Protein AF-W0FP09-F1 (afdb_monomer_lite)

Radius of gyration: 20.04 Å; chains: 1; bounding box: 51×26×44 Å

InterPro domains:
  IPR036291 NAD(P)-binding domain superfamily [SSF51735] (7-73)

Sequence (136 aa):
MLTNLKLEGSSGKALRQCIAAVRRGGIVSVPGVYAGFIHGFLFGDAFDKGLSFKMGQTHVHAWLGELLPLIEKGLLKPEEIVTHYMPFEEAARGYEIFEKREEECRKVILVPGAQSAEAAQKAVSGLVNAMPGGTI

Structure (mmCIF, N/CA/C/O backbone):
data_AF-W0FP09-F1
#
_entry.id   AF-W0FP09-F1
#
loop_
_atom_site.group_PDB
_atom_site.id
_atom_site.type_symbol
_atom_site.label_atom_id
_atom_site.label_alt_id
_atom_site.label_comp_id
_atom_site.label_asym_id
_atom_site.label_entity_id
_atom_site.label_seq_id
_atom_site.pdbx_PDB_ins_code
_atom_site.Cartn_x
_atom_site.Cartn_y
_atom_site.Cartn_z
_atom_site.occupancy
_atom_site.B_iso_or_equiv
_atom_site.auth_seq_id
_atom_site.auth_comp_id
_atom_site.auth_asym_id
_atom_site.auth_atom_id
_atom_site.pdbx_PDB_model_num
ATOM 1 N N . MET A 1 1 ? 25.549 -2.146 5.460 1.00 46.12 1 MET A N 1
ATOM 2 C CA . MET A 1 1 ? 26.064 -1.361 6.604 1.00 46.12 1 MET A CA 1
ATOM 3 C C . MET A 1 1 ? 25.215 -0.108 6.840 1.00 46.12 1 MET A C 1
ATOM 5 O O . MET A 1 1 ? 24.743 0.053 7.952 1.00 46.12 1 MET A O 1
ATOM 9 N N . LEU A 1 2 ? 24.922 0.704 5.812 1.00 47.19 2 LEU A N 1
ATOM 10 C CA . LEU A 1 2 ? 24.150 1.961 5.923 1.00 47.19 2 LEU A CA 1
ATOM 11 C C . LEU A 1 2 ? 22.660 1.798 6.305 1.00 47.19 2 LEU A C 1
ATOM 13 O O . LEU A 1 2 ? 22.187 2.519 7.179 1.00 47.19 2 LEU A O 1
ATOM 17 N N . THR A 1 3 ? 21.940 0.807 5.759 1.00 49.66 3 THR A N 1
ATOM 18 C CA . THR A 1 3 ? 20.549 0.501 6.169 1.00 49.66 3 THR A CA 1
ATOM 19 C C . THR A 1 3 ? 20.446 0.095 7.650 1.00 49.66 3 THR A C 1
ATOM 21 O O . THR A 1 3 ? 19.505 0.481 8.336 1.00 49.66 3 THR A O 1
ATOM 24 N N . ASN A 1 4 ? 21.445 -0.630 8.177 1.00 50.16 4 ASN A N 1
ATOM 25 C CA . ASN A 1 4 ? 21.500 -1.030 9.594 1.00 50.16 4 ASN A CA 1
ATOM 26 C C . ASN A 1 4 ? 21.791 0.155 10.526 1.00 50.16 4 ASN A C 1
ATOM 28 O O . ASN A 1 4 ? 21.456 0.100 11.704 1.00 50.16 4 ASN A O 1
ATOM 32 N N . LEU A 1 5 ? 22.388 1.226 9.996 1.00 53.41 5 LEU A N 1
ATOM 33 C CA . LEU A 1 5 ? 22.643 2.477 10.709 1.00 53.41 5 LEU A CA 1
ATOM 34 C C . LEU A 1 5 ? 21.455 3.458 10.613 1.00 53.41 5 LEU A C 1
ATOM 36 O O . LEU A 1 5 ? 21.581 4.591 11.061 1.00 53.41 5 LEU A O 1
ATOM 40 N N . LYS A 1 6 ? 20.313 3.045 10.026 1.00 53.56 6 LYS A N 1
ATOM 41 C CA . LYS A 1 6 ? 19.111 3.875 9.781 1.00 53.56 6 LYS A CA 1
ATOM 42 C C . LYS A 1 6 ? 19.376 5.179 9.002 1.00 53.56 6 LYS A C 1
ATOM 44 O O . LYS A 1 6 ? 18.586 6.112 9.075 1.00 53.56 6 LYS A O 1
ATOM 49 N N . LEU A 1 7 ? 20.468 5.243 8.238 1.00 53.09 7 LEU A N 1
ATOM 50 C CA . LEU A 1 7 ? 20.814 6.406 7.406 1.00 53.09 7 LEU A CA 1
ATOM 51 C C . LEU A 1 7 ? 20.064 6.415 6.063 1.00 53.09 7 LEU A C 1
ATOM 53 O O . LEU A 1 7 ? 20.017 7.434 5.380 1.00 53.09 7 LEU A O 1
ATOM 57 N N . GLU A 1 8 ? 19.470 5.284 5.684 1.00 55.75 8 GLU A N 1
ATOM 58 C CA . GLU A 1 8 ? 18.611 5.159 4.508 1.00 55.75 8 GLU A CA 1
ATOM 59 C C . GLU A 1 8 ? 17.147 5.292 4.928 1.00 55.75 8 GLU A C 1
ATOM 61 O O . GLU A 1 8 ? 16.651 4.491 5.722 1.00 55.75 8 GLU A O 1
ATOM 66 N N . GLY A 1 9 ? 16.439 6.266 4.350 1.00 59.00 9 GLY A N 1
ATOM 67 C CA . GLY A 1 9 ? 15.003 6.448 4.575 1.00 59.00 9 GLY A CA 1
ATOM 68 C C . GLY A 1 9 ? 14.148 5.306 4.017 1.00 59.00 9 GLY A C 1
ATOM 69 O O . GLY A 1 9 ? 12.955 5.232 4.302 1.00 59.00 9 GLY A O 1
ATOM 70 N N . SER A 1 10 ? 14.719 4.405 3.206 1.00 69.31 10 SER A N 1
ATOM 71 C CA . SER A 1 10 ? 14.002 3.279 2.598 1.00 69.31 10 SER A CA 1
ATOM 72 C C . SER A 1 10 ? 14.920 2.119 2.205 1.00 69.31 10 SER A C 1
ATOM 74 O O . SER A 1 10 ? 16.044 2.315 1.750 1.00 69.31 10 SER A O 1
ATOM 76 N N . SER A 1 11 ? 14.419 0.884 2.325 1.00 77.56 11 SER A N 1
ATOM 77 C CA . SER A 1 11 ? 15.176 -0.332 1.994 1.00 77.56 11 SER A CA 1
ATOM 78 C C . SER A 1 11 ? 15.130 -0.666 0.500 1.00 77.56 11 SER A C 1
ATOM 80 O O . SER A 1 11 ? 14.075 -0.962 -0.062 1.00 77.56 11 SER A O 1
ATOM 82 N N . GLY A 1 12 ? 16.298 -0.733 -0.143 1.00 83.75 12 GLY A N 1
ATOM 83 C CA . GLY A 1 12 ? 16.423 -1.138 -1.550 1.00 83.75 12 GLY A CA 1
ATOM 84 C C . GLY A 1 12 ? 16.312 -2.649 -1.817 1.00 83.75 12 GLY A C 1
ATOM 85 O O . GLY A 1 12 ? 16.446 -3.061 -2.967 1.00 83.75 12 GLY A O 1
ATOM 86 N N . LYS A 1 13 ? 16.120 -3.501 -0.794 1.00 87.19 13 LYS A N 1
ATOM 87 C CA . LYS A 1 13 ? 16.182 -4.973 -0.940 1.00 87.19 13 LYS A CA 1
ATOM 88 C C . LYS A 1 13 ? 15.153 -5.510 -1.942 1.00 87.19 13 LYS A C 1
ATOM 90 O O . LYS A 1 13 ? 15.539 -6.179 -2.897 1.00 87.19 13 LYS A O 1
ATOM 95 N N . ALA A 1 14 ? 13.874 -5.195 -1.736 1.00 90.00 14 ALA A N 1
ATOM 96 C CA . ALA A 1 14 ? 12.790 -5.686 -2.589 1.00 90.00 14 ALA A CA 1
ATOM 97 C C . ALA A 1 14 ? 12.906 -5.146 -4.023 1.00 90.00 14 ALA A C 1
ATOM 99 O O . ALA A 1 14 ? 12.759 -5.896 -4.985 1.00 90.00 14 ALA A O 1
ATOM 100 N N . LEU A 1 15 ? 13.262 -3.865 -4.169 1.00 90.50 15 LEU A N 1
ATOM 101 C CA . LEU A 1 15 ? 13.450 -3.224 -5.470 1.00 90.50 15 LEU A CA 1
ATOM 102 C C . LEU A 1 15 ? 14.555 -3.903 -6.290 1.00 90.50 15 LEU A C 1
ATOM 104 O O . LEU A 1 15 ? 14.350 -4.211 -7.461 1.00 90.50 15 LEU A O 1
ATOM 108 N N . ARG A 1 16 ? 15.698 -4.215 -5.664 1.00 91.00 16 ARG A N 1
ATOM 109 C CA . ARG A 1 16 ? 16.792 -4.958 -6.312 1.00 91.00 16 ARG A CA 1
ATOM 110 C C . ARG A 1 16 ? 16.356 -6.352 -6.760 1.00 91.00 16 ARG A C 1
ATOM 112 O O . ARG A 1 16 ? 16.682 -6.761 -7.870 1.00 91.00 16 ARG A O 1
ATOM 119 N N . GLN A 1 17 ? 15.578 -7.059 -5.940 1.00 92.88 17 GLN A N 1
ATOM 120 C CA . GLN A 1 17 ? 15.027 -8.365 -6.318 1.00 92.88 17 GLN A CA 1
ATOM 121 C C . GLN A 1 17 ? 14.061 -8.257 -7.506 1.00 92.88 17 GLN A C 1
ATOM 123 O O . GLN A 1 17 ? 14.137 -9.073 -8.421 1.00 92.88 17 GLN A O 1
ATOM 128 N N . CYS A 1 18 ? 13.212 -7.227 -7.543 1.00 94.44 18 CYS A N 1
ATOM 129 C CA . CYS A 1 18 ? 12.306 -6.987 -8.670 1.00 94.44 18 CYS A CA 1
ATOM 130 C C . CYS A 1 18 ? 13.073 -6.703 -9.970 1.00 94.44 18 CYS A C 1
ATOM 132 O O . CYS A 1 18 ? 12.755 -7.289 -11.004 1.00 94.44 18 CYS A O 1
ATOM 134 N N . ILE A 1 19 ? 14.113 -5.859 -9.912 1.00 94.94 19 ILE A N 1
ATOM 135 C CA . ILE A 1 19 ? 14.986 -5.561 -11.061 1.00 94.94 19 ILE A CA 1
ATOM 136 C C . ILE A 1 19 ? 15.650 -6.837 -11.578 1.00 94.94 19 ILE A C 1
ATOM 138 O O . ILE A 1 19 ? 15.686 -7.050 -12.787 1.00 94.94 19 ILE A O 1
ATOM 142 N N . ALA A 1 20 ? 16.124 -7.717 -10.693 1.00 94.50 20 ALA A N 1
ATOM 143 C CA . ALA A 1 20 ? 16.737 -8.983 -11.088 1.00 94.50 20 ALA A CA 1
ATOM 144 C C . ALA A 1 20 ? 15.725 -9.963 -11.715 1.00 94.50 20 ALA A C 1
ATOM 146 O O . ALA A 1 20 ? 16.025 -10.571 -12.742 1.00 94.50 20 ALA A O 1
ATOM 147 N N . ALA A 1 21 ? 14.519 -10.078 -11.151 1.00 96.25 21 ALA A N 1
ATOM 148 C CA . ALA A 1 21 ? 13.533 -11.094 -11.529 1.00 96.25 21 ALA A CA 1
ATOM 149 C C . ALA A 1 21 ? 12.727 -10.772 -12.800 1.00 96.25 21 ALA A C 1
ATOM 151 O O . ALA A 1 21 ? 12.333 -11.681 -13.527 1.00 96.25 21 ALA A O 1
ATOM 152 N N . VAL A 1 22 ? 12.458 -9.495 -13.083 1.00 97.31 22 VAL A N 1
ATOM 153 C CA . VAL A 1 22 ? 11.602 -9.102 -14.216 1.00 97.31 22 VAL A CA 1
ATOM 154 C C . VAL A 1 22 ? 12.236 -9.472 -15.568 1.00 97.31 22 VAL A C 1
ATOM 156 O O . VAL A 1 22 ? 13.452 -9.452 -15.714 1.00 97.31 22 VAL A O 1
ATOM 159 N N . ARG A 1 23 ? 11.460 -9.803 -16.603 1.00 97.75 23 ARG A N 1
ATOM 160 C CA . ARG A 1 23 ? 12.021 -10.045 -17.951 1.00 97.75 23 ARG A CA 1
ATOM 161 C C . ARG A 1 23 ? 12.608 -8.768 -18.579 1.00 97.75 23 ARG A C 1
ATOM 163 O O . ARG A 1 23 ? 12.232 -7.661 -18.194 1.00 97.75 23 ARG A O 1
ATOM 170 N N . ARG A 1 24 ? 13.474 -8.910 -19.594 1.00 98.12 24 ARG A N 1
ATOM 171 C CA . ARG A 1 24 ? 13.907 -7.775 -20.437 1.00 98.12 24 ARG A CA 1
ATOM 172 C C . ARG A 1 24 ? 12.689 -7.102 -21.099 1.00 98.12 24 ARG A C 1
ATOM 174 O O . ARG A 1 24 ? 11.743 -7.789 -21.495 1.00 98.12 24 ARG A O 1
ATOM 181 N N . GLY A 1 25 ? 12.695 -5.773 -21.172 1.00 98.12 25 GLY A N 1
ATOM 182 C CA . GLY A 1 25 ? 11.578 -4.937 -21.622 1.00 98.12 25 GLY A CA 1
ATOM 183 C C . GLY A 1 25 ? 10.375 -4.921 -20.670 1.00 98.12 25 GLY A C 1
ATOM 184 O O . GLY A 1 25 ? 9.275 -4.571 -21.088 1.00 98.12 25 GLY A O 1
ATOM 185 N N . GLY A 1 26 ? 10.530 -5.394 -19.428 1.00 98.19 26 GLY A N 1
ATOM 186 C CA . GLY A 1 26 ? 9.436 -5.507 -18.463 1.00 98.19 26 GLY A CA 1
ATOM 187 C C . GLY A 1 26 ? 9.170 -4.238 -17.647 1.00 98.19 26 GLY A C 1
ATOM 188 O O . GLY A 1 26 ? 9.892 -3.244 -17.740 1.00 98.19 26 GLY A O 1
ATOM 189 N N . ILE A 1 27 ? 8.124 -4.298 -16.816 1.00 98.12 27 ILE A N 1
ATOM 190 C CA . ILE A 1 27 ? 7.695 -3.199 -15.942 1.00 98.12 27 ILE A CA 1
ATOM 191 C C . ILE A 1 27 ? 7.917 -3.578 -14.476 1.00 98.12 27 ILE A C 1
ATOM 193 O O . ILE A 1 27 ? 7.480 -4.640 -14.036 1.00 98.12 27 ILE A O 1
ATOM 197 N N . VAL A 1 28 ? 8.542 -2.685 -13.711 1.00 96.25 28 VAL A N 1
ATOM 198 C CA . VAL A 1 28 ? 8.612 -2.746 -12.246 1.00 96.25 28 VAL A CA 1
ATOM 199 C C . VAL A 1 28 ? 7.626 -1.719 -11.681 1.00 96.25 28 VAL A C 1
ATOM 201 O O . VAL A 1 28 ? 7.845 -0.511 -11.791 1.00 96.25 28 VAL A O 1
ATOM 204 N N . SER A 1 29 ? 6.518 -2.195 -11.106 1.00 95.69 29 SER A N 1
ATOM 205 C CA . SER A 1 29 ? 5.543 -1.346 -10.410 1.00 95.69 29 SER A CA 1
ATOM 206 C C . SER A 1 29 ? 5.926 -1.190 -8.938 1.00 95.69 29 SER A C 1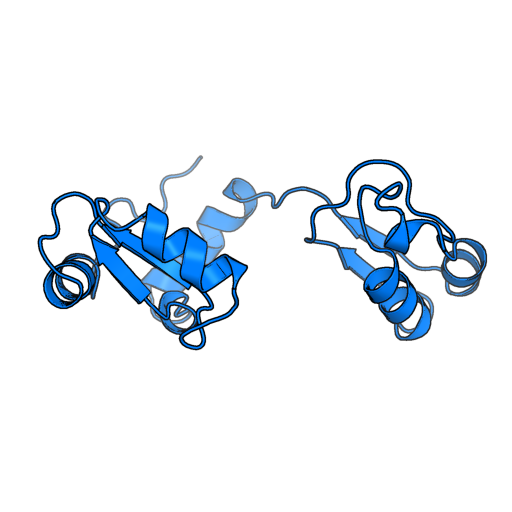
ATOM 208 O O . SER A 1 29 ? 6.194 -2.178 -8.256 1.00 95.69 29 SER A O 1
ATOM 210 N N . VAL A 1 30 ? 5.971 0.051 -8.453 1.00 93.75 30 VAL A N 1
ATOM 211 C CA . VAL A 1 30 ? 6.417 0.415 -7.106 1.00 93.75 30 VAL A CA 1
ATOM 212 C C . VAL A 1 30 ? 5.328 1.245 -6.413 1.00 93.75 30 VAL A C 1
ATOM 214 O O . VAL A 1 30 ? 5.389 2.475 -6.434 1.00 93.75 30 VAL A O 1
ATOM 217 N N . PRO A 1 31 ? 4.320 0.595 -5.803 1.00 91.88 31 PRO A N 1
ATOM 218 C CA . PRO A 1 31 ? 3.317 1.276 -4.979 1.00 91.88 31 PRO A CA 1
ATOM 219 C C . PRO A 1 31 ? 3.812 1.571 -3.550 1.00 91.88 31 PRO A C 1
ATOM 221 O O . PRO A 1 31 ? 3.156 2.290 -2.803 1.00 91.88 31 PRO A O 1
ATOM 224 N N . GLY A 1 32 ? 4.952 0.996 -3.146 1.00 87.50 32 GLY A N 1
ATOM 225 C CA . GLY A 1 32 ? 5.548 1.219 -1.828 1.00 87.50 32 GLY A CA 1
ATOM 226 C C . GLY A 1 32 ? 6.132 2.625 -1.678 1.00 87.50 32 GLY A C 1
ATOM 227 O O . GLY A 1 32 ? 6.647 3.199 -2.637 1.00 87.50 32 GLY A O 1
ATOM 228 N N . VAL A 1 33 ? 6.086 3.165 -0.459 1.00 86.12 33 VAL A N 1
ATOM 229 C CA . VAL A 1 33 ? 6.652 4.484 -0.152 1.00 86.12 33 VAL A CA 1
ATOM 230 C C . VAL A 1 33 ? 8.172 4.385 -0.061 1.00 86.12 33 VAL A C 1
ATOM 232 O O . VAL A 1 33 ? 8.706 3.630 0.750 1.00 86.12 33 VAL A O 1
ATOM 235 N N . TYR A 1 34 ? 8.852 5.180 -0.886 1.00 84.50 34 TYR A N 1
ATOM 236 C CA . TYR A 1 34 ? 10.294 5.387 -0.837 1.00 84.50 34 TYR A CA 1
ATOM 237 C C . TYR A 1 34 ? 10.584 6.864 -0.559 1.00 84.50 34 TYR A C 1
ATOM 239 O O . TYR A 1 34 ? 10.081 7.735 -1.266 1.00 84.50 34 TYR A O 1
ATOM 247 N N . ALA A 1 35 ? 11.384 7.143 0.469 1.00 77.75 35 ALA A N 1
ATOM 248 C CA . ALA A 1 35 ? 11.774 8.485 0.885 1.00 77.75 35 ALA A CA 1
ATOM 249 C C . ALA A 1 35 ? 13.301 8.632 0.898 1.00 77.75 35 ALA A C 1
ATOM 251 O O . ALA A 1 35 ? 14.020 7.769 1.406 1.00 77.75 35 ALA A O 1
ATOM 252 N N . GLY A 1 36 ? 13.789 9.759 0.376 1.00 75.62 36 GLY A N 1
ATOM 253 C CA . GLY A 1 36 ? 15.217 10.066 0.318 1.00 75.62 36 GLY A CA 1
ATOM 254 C C . GLY A 1 36 ? 16.002 9.177 -0.651 1.00 75.62 36 GLY A C 1
ATOM 255 O O . GLY A 1 36 ? 15.456 8.592 -1.587 1.00 75.62 36 GLY A O 1
ATOM 256 N N . PHE A 1 37 ? 17.316 9.110 -0.445 1.00 70.19 37 PHE A N 1
ATOM 257 C CA . PHE A 1 37 ? 18.221 8.349 -1.302 1.00 70.19 37 PHE A CA 1
ATOM 258 C C . PHE A 1 37 ? 18.172 6.847 -0.996 1.00 70.19 37 PHE A C 1
ATOM 260 O O . PHE A 1 37 ? 18.128 6.436 0.163 1.00 70.19 37 PHE A O 1
ATOM 267 N N . ILE A 1 38 ? 18.256 6.028 -2.048 1.00 74.19 38 ILE A N 1
ATOM 268 C CA . ILE A 1 38 ? 18.382 4.570 -1.948 1.00 74.19 38 ILE A CA 1
ATOM 269 C C . ILE A 1 38 ? 19.784 4.184 -2.408 1.00 74.19 38 ILE A C 1
ATOM 271 O O . ILE A 1 38 ? 20.163 4.430 -3.554 1.00 74.19 38 ILE A O 1
ATOM 275 N N . HIS A 1 39 ? 20.553 3.542 -1.536 1.00 69.50 39 HIS A N 1
ATOM 276 C CA . HIS A 1 39 ? 21.879 3.063 -1.896 1.00 69.50 39 HIS A CA 1
ATOM 277 C C . HIS A 1 39 ? 21.807 1.874 -2.866 1.00 69.50 39 HIS A C 1
ATOM 279 O O . HIS A 1 39 ? 21.027 0.935 -2.677 1.00 69.50 39 HIS A O 1
ATOM 285 N N . GLY A 1 40 ? 22.693 1.861 -3.866 1.00 70.00 40 GLY A N 1
ATOM 286 C CA . GLY A 1 40 ? 22.862 0.714 -4.759 1.00 70.00 40 GLY A CA 1
ATOM 287 C C . GLY A 1 40 ? 21.646 0.458 -5.646 1.00 70.00 40 GLY A C 1
ATOM 288 O O . GLY A 1 40 ? 21.285 -0.697 -5.877 1.00 70.00 40 GLY A O 1
ATOM 289 N N . PHE A 1 41 ? 20.994 1.524 -6.117 1.00 77.38 41 PHE A N 1
ATOM 290 C CA . PHE A 1 41 ? 20.022 1.407 -7.195 1.00 77.38 41 PHE A CA 1
ATOM 291 C C . PHE A 1 41 ? 20.738 0.813 -8.416 1.00 77.38 41 PHE A C 1
ATOM 293 O O . PHE A 1 41 ? 21.638 1.441 -8.971 1.00 77.38 41 PHE A O 1
ATOM 300 N N . LEU A 1 42 ? 20.390 -0.428 -8.777 1.00 85.69 42 LEU A N 1
ATOM 301 C CA . LEU A 1 42 ? 21.016 -1.214 -9.849 1.00 85.69 42 LEU A CA 1
ATOM 302 C C . LEU A 1 42 ? 20.606 -0.672 -11.226 1.00 85.69 42 LEU A C 1
ATOM 304 O O . LEU A 1 42 ? 19.963 -1.350 -12.024 1.00 85.69 42 LEU A O 1
ATOM 308 N N . PHE A 1 43 ? 20.925 0.596 -11.478 1.00 89.44 43 PHE A N 1
ATOM 309 C CA . PHE A 1 43 ? 20.485 1.312 -12.665 1.00 89.44 43 PHE A CA 1
ATOM 310 C C . PHE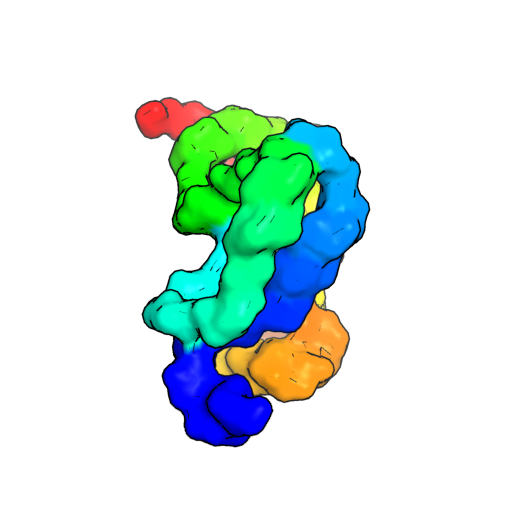 A 1 43 ? 21.077 0.715 -13.941 1.00 89.44 43 PHE A C 1
ATOM 312 O O . PHE A 1 43 ? 20.379 0.644 -14.944 1.00 89.44 43 PHE A O 1
ATOM 319 N N . GLY A 1 44 ? 22.318 0.217 -13.884 1.00 92.62 44 GLY A N 1
ATOM 320 C CA . GLY A 1 44 ? 22.943 -0.506 -14.995 1.00 92.62 44 GLY A CA 1
ATOM 321 C C . GLY A 1 44 ? 22.143 -1.743 -15.405 1.00 92.62 44 GLY A C 1
ATOM 322 O O . GLY A 1 44 ? 21.793 -1.878 -16.573 1.00 92.62 44 GLY A O 1
ATOM 323 N N . ASP A 1 45 ? 21.763 -2.589 -14.445 1.00 94.50 45 ASP A N 1
ATOM 324 C CA . ASP A 1 45 ? 20.960 -3.793 -14.707 1.00 94.50 45 ASP A CA 1
ATOM 325 C C . ASP A 1 45 ? 19.572 -3.436 -15.247 1.00 94.50 45 ASP A C 1
ATOM 327 O O . ASP A 1 45 ? 19.048 -4.089 -16.151 1.00 94.50 45 ASP A O 1
ATOM 331 N N . ALA A 1 46 ? 18.964 -2.379 -14.705 1.00 95.69 46 ALA A N 1
ATOM 332 C CA . ALA A 1 46 ? 17.682 -1.891 -15.188 1.00 95.69 46 ALA A CA 1
ATOM 333 C C . ALA A 1 46 ? 17.772 -1.342 -16.622 1.00 95.69 46 ALA A C 1
ATOM 335 O O . ALA A 1 46 ? 16.859 -1.567 -17.418 1.00 95.69 46 ALA A O 1
ATOM 336 N N . PHE A 1 47 ? 18.873 -0.663 -16.953 1.00 96.31 47 PHE A N 1
ATOM 337 C CA . PHE A 1 47 ? 19.153 -0.141 -18.286 1.00 96.31 47 PHE A CA 1
ATOM 338 C C . PHE A 1 47 ? 19.413 -1.267 -19.291 1.00 96.31 47 PHE A C 1
ATOM 340 O O . PHE A 1 47 ? 18.749 -1.313 -20.323 1.00 96.31 47 PHE A O 1
ATOM 347 N N . ASP A 1 48 ? 20.298 -2.217 -18.971 1.00 97.50 48 ASP A N 1
ATOM 348 C CA . ASP A 1 48 ? 20.587 -3.385 -19.818 1.00 97.50 48 ASP A CA 1
ATOM 349 C C . ASP A 1 48 ? 19.308 -4.178 -20.122 1.00 97.50 48 ASP A C 1
ATOM 351 O O . ASP A 1 48 ? 19.040 -4.592 -21.253 1.00 97.50 48 ASP A O 1
ATOM 355 N N . LYS A 1 49 ? 18.446 -4.339 -19.115 1.00 97.50 49 LYS A N 1
ATOM 356 C CA . LYS A 1 49 ? 17.167 -5.025 -19.288 1.00 97.50 49 LYS A CA 1
ATOM 357 C C . LYS A 1 49 ? 16.092 -4.160 -19.944 1.00 97.50 49 LYS A C 1
ATOM 359 O O . LYS A 1 49 ? 15.022 -4.700 -20.206 1.00 97.50 49 LYS A O 1
ATOM 364 N N . GLY A 1 50 ? 16.328 -2.879 -20.223 1.00 97.31 50 GLY A N 1
ATOM 365 C CA . GLY A 1 50 ? 15.344 -1.978 -20.830 1.00 97.31 50 GLY A CA 1
ATOM 366 C C . GLY A 1 50 ? 14.060 -1.856 -20.0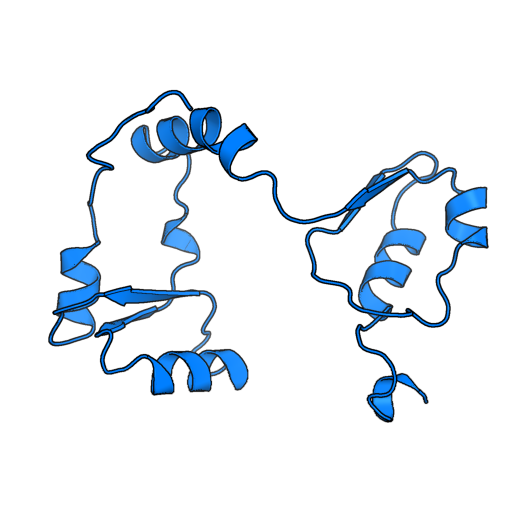05 1.00 97.31 50 GLY A C 1
ATOM 367 O O . GLY A 1 50 ? 12.963 -1.976 -20.549 1.00 97.31 50 GLY A O 1
ATOM 368 N N . LEU A 1 51 ? 14.183 -1.721 -18.681 1.00 97.94 51 LEU A N 1
ATOM 369 C CA . LEU A 1 51 ? 13.033 -1.736 -17.776 1.00 97.94 51 LEU A CA 1
ATOM 370 C C . LEU A 1 51 ? 12.278 -0.407 -17.755 1.00 97.94 51 LEU A C 1
ATOM 372 O O . LEU A 1 51 ? 12.868 0.671 -17.758 1.00 97.94 51 LEU A O 1
ATOM 376 N N . SER A 1 52 ? 10.956 -0.500 -17.621 1.00 97.88 52 SER A N 1
ATOM 377 C CA . SER A 1 52 ? 10.093 0.629 -17.272 1.00 97.88 52 SER A CA 1
ATOM 378 C C . SER A 1 52 ? 9.735 0.587 -15.792 1.00 97.88 52 SER A C 1
ATOM 380 O O . SER A 1 52 ? 9.331 -0.454 -15.278 1.00 97.88 52 SER A O 1
ATOM 382 N N . PHE A 1 53 ? 9.805 1.724 -15.107 1.00 95.31 53 PHE A N 1
ATOM 383 C CA . PHE A 1 53 ? 9.334 1.842 -13.727 1.00 95.31 53 PHE A CA 1
ATOM 384 C C . PHE A 1 53 ? 8.017 2.621 -13.680 1.00 95.31 53 PHE A C 1
ATOM 386 O O . PHE A 1 53 ? 7.880 3.663 -14.321 1.00 95.31 53 PHE A O 1
ATOM 393 N N . LYS A 1 54 ? 7.043 2.122 -12.913 1.00 95.88 54 LYS A N 1
ATOM 394 C CA . LYS A 1 54 ? 5.770 2.805 -12.629 1.00 95.88 54 LYS A CA 1
ATOM 395 C C . LYS A 1 54 ? 5.636 2.970 -11.122 1.00 95.88 54 LYS A C 1
ATOM 397 O O . LYS A 1 54 ? 5.581 1.974 -10.414 1.00 95.88 54 LYS A O 1
ATOM 402 N N . MET A 1 55 ? 5.624 4.203 -10.635 1.00 93.00 55 MET A N 1
ATOM 403 C CA . MET A 1 55 ? 5.738 4.513 -9.209 1.00 93.00 55 MET A CA 1
ATOM 404 C C . MET A 1 55 ? 4.937 5.762 -8.849 1.00 93.00 55 MET A C 1
ATOM 406 O O . MET A 1 55 ? 4.543 6.513 -9.740 1.00 93.00 55 MET A O 1
ATOM 410 N N . GLY A 1 56 ? 4.751 5.997 -7.552 1.00 91.06 56 GLY A N 1
ATOM 411 C CA . GLY A 1 56 ? 4.088 7.186 -7.023 1.00 91.06 56 GLY A CA 1
ATOM 412 C C . GLY A 1 56 ? 2.946 6.843 -6.075 1.00 91.06 56 GLY A C 1
ATOM 413 O O . GLY A 1 56 ? 2.678 5.677 -5.789 1.00 91.06 56 GLY A O 1
ATOM 414 N N . GLN A 1 57 ? 2.276 7.883 -5.579 1.00 93.06 57 GLN A N 1
ATOM 415 C CA . GLN A 1 57 ? 1.043 7.716 -4.815 1.00 93.06 57 GLN A CA 1
ATOM 416 C C . GLN A 1 57 ? -0.070 7.190 -5.727 1.00 93.06 57 GLN A C 1
ATOM 418 O O . GLN A 1 57 ? -0.129 7.523 -6.911 1.00 93.06 57 GLN A O 1
ATOM 423 N N . THR A 1 58 ? -0.960 6.370 -5.171 1.00 92.25 58 THR A N 1
ATOM 424 C CA . THR A 1 58 ? -2.069 5.800 -5.944 1.00 92.25 58 THR A CA 1
ATOM 425 C C . THR A 1 58 ? -3.015 6.909 -6.400 1.00 92.25 58 THR A C 1
ATOM 427 O O . THR A 1 58 ? -3.482 7.707 -5.589 1.00 92.25 58 THR A O 1
ATOM 430 N N . HIS A 1 59 ? -3.351 6.930 -7.691 1.00 92.81 59 HIS A N 1
ATOM 431 C CA . HIS A 1 59 ? -4.347 7.837 -8.264 1.00 92.81 59 HIS A CA 1
ATOM 432 C C . HIS A 1 59 ? -5.769 7.377 -7.910 1.00 92.81 59 HIS A C 1
ATOM 434 O O . HIS A 1 59 ? -6.515 6.940 -8.779 1.00 92.81 59 HIS A O 1
ATOM 440 N N . VAL A 1 60 ? -6.137 7.426 -6.626 1.00 92.31 60 VAL A N 1
ATOM 441 C CA . VAL A 1 60 ? -7.382 6.828 -6.108 1.00 92.31 60 VAL A CA 1
ATOM 442 C C . VAL A 1 60 ? -8.607 7.283 -6.902 1.00 92.31 60 VAL A C 1
ATOM 444 O O . VAL A 1 60 ? -9.377 6.446 -7.361 1.00 92.31 60 VAL A O 1
ATOM 447 N N . HIS A 1 61 ? -8.748 8.587 -7.143 1.00 91.75 61 HIS A N 1
ATOM 448 C CA . HIS A 1 61 ? -9.897 9.142 -7.866 1.00 91.75 61 HIS A CA 1
ATOM 449 C C . HIS A 1 61 ? -10.001 8.674 -9.322 1.00 91.75 61 HIS A C 1
ATOM 451 O O . HIS A 1 61 ? -11.111 8.532 -9.819 1.00 91.75 61 HIS A O 1
ATOM 457 N N . ALA A 1 62 ? -8.877 8.369 -9.979 1.00 92.62 62 ALA A N 1
ATOM 458 C CA . ALA A 1 62 ? -8.892 7.846 -11.345 1.00 92.62 62 ALA A CA 1
ATOM 459 C C . ALA A 1 62 ? -9.485 6.429 -11.418 1.00 92.62 62 ALA A C 1
ATOM 461 O O . ALA A 1 62 ? -10.052 6.058 -12.436 1.00 92.62 62 ALA A O 1
ATOM 462 N N . TRP A 1 63 ? -9.373 5.650 -10.337 1.00 91.81 63 TRP A N 1
ATOM 463 C CA . TRP A 1 63 ? -9.832 4.258 -10.285 1.00 91.81 63 TRP A CA 1
ATOM 464 C C . TRP A 1 63 ? -11.149 4.075 -9.533 1.00 91.81 6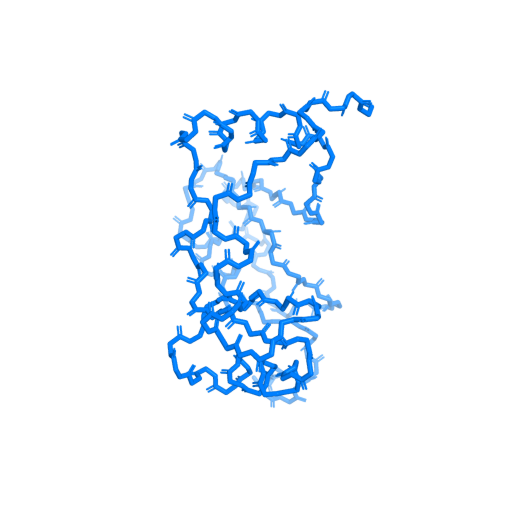3 TRP A C 1
ATOM 466 O O . TRP A 1 63 ? -11.799 3.042 -9.672 1.00 91.81 63 TRP A O 1
ATOM 476 N N . LEU A 1 64 ? -11.558 5.061 -8.734 1.00 91.19 64 LEU A N 1
ATOM 477 C CA . LEU A 1 64 ? -12.721 4.956 -7.857 1.00 91.19 64 LEU A CA 1
ATOM 478 C C . LEU A 1 64 ? -14.007 4.617 -8.630 1.00 91.19 64 LEU A C 1
ATOM 480 O O . LEU A 1 64 ? -14.758 3.741 -8.204 1.00 91.19 64 LEU A O 1
ATOM 484 N N . GLY A 1 65 ? -14.217 5.261 -9.785 1.00 89.69 65 GLY A N 1
ATOM 485 C CA . GLY A 1 65 ? -15.388 5.041 -10.639 1.00 89.69 65 GLY A CA 1
ATOM 486 C C . GLY A 1 65 ? -15.466 3.638 -11.250 1.00 89.69 65 GLY A C 1
ATOM 487 O O . GLY A 1 65 ? -16.561 3.155 -11.513 1.00 89.69 65 GLY A O 1
ATOM 488 N N . GLU A 1 66 ? -14.331 2.959 -11.431 1.00 91.81 66 GLU A N 1
ATOM 489 C CA . GLU A 1 66 ? -14.289 1.584 -11.941 1.00 91.81 66 GLU A CA 1
ATOM 490 C C . GLU A 1 66 ? -14.370 0.550 -10.813 1.00 91.81 66 GLU A C 1
ATOM 492 O O . GLU A 1 66 ? -15.065 -0.457 -10.940 1.00 91.81 66 GLU A O 1
ATOM 497 N N . LEU A 1 67 ? -13.680 0.792 -9.694 1.00 92.0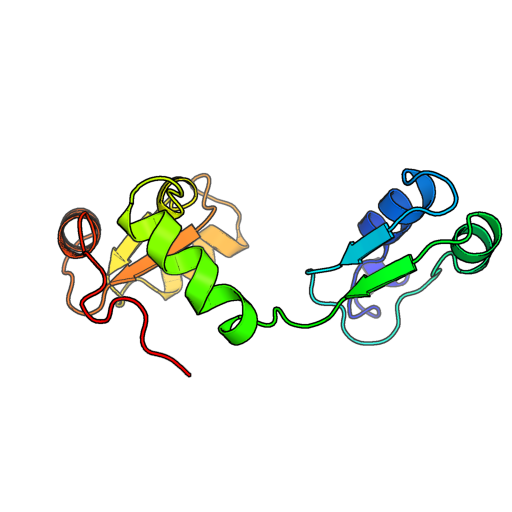6 67 LEU A N 1
ATOM 498 C CA . LEU A 1 67 ? -13.546 -0.185 -8.613 1.00 92.06 67 LEU A CA 1
ATOM 499 C C . LEU A 1 67 ? -14.781 -0.259 -7.708 1.00 92.06 67 LEU A C 1
ATOM 501 O O . LEU A 1 67 ? -15.165 -1.362 -7.317 1.00 92.06 67 LEU A O 1
ATOM 505 N N . LEU A 1 68 ? -15.430 0.869 -7.391 1.00 90.62 68 LEU A N 1
ATOM 506 C CA . LEU A 1 68 ? -16.620 0.861 -6.527 1.00 90.62 68 LEU A CA 1
ATOM 507 C C . LEU A 1 68 ? -17.772 0.024 -7.108 1.00 90.62 68 LEU A C 1
ATOM 509 O O . LEU A 1 68 ? -18.274 -0.836 -6.383 1.00 90.62 68 LEU A O 1
ATOM 513 N N . PRO A 1 69 ? -18.152 0.154 -8.398 1.00 90.56 69 PRO A N 1
ATOM 514 C CA . PRO A 1 69 ? -19.213 -0.676 -8.965 1.00 90.56 69 PRO A CA 1
ATOM 515 C C . PRO A 1 69 ? -18.898 -2.174 -8.941 1.00 90.56 69 PRO A C 1
ATOM 517 O O . PRO A 1 69 ? -19.812 -2.996 -8.906 1.00 90.56 69 PRO A O 1
ATOM 520 N N . LEU A 1 70 ? -17.618 -2.558 -8.988 1.00 91.56 70 LEU A N 1
ATOM 521 C CA . LEU A 1 70 ? -17.220 -3.961 -8.873 1.00 91.56 70 LEU A CA 1
ATOM 522 C C . LEU A 1 70 ? -17.418 -4.485 -7.447 1.00 91.56 70 LEU A C 1
ATOM 524 O O . LEU A 1 70 ? -17.839 -5.630 -7.284 1.00 91.56 70 LEU A O 1
ATOM 528 N N . ILE A 1 71 ? -17.165 -3.652 -6.436 1.00 89.12 71 ILE A N 1
ATOM 529 C CA . ILE A 1 71 ? -17.433 -3.977 -5.029 1.00 89.12 71 ILE A CA 1
ATOM 530 C C . ILE A 1 71 ? -18.943 -4.087 -4.792 1.00 89.12 71 ILE A C 1
ATOM 532 O O . ILE A 1 71 ? -19.412 -5.086 -4.257 1.00 89.12 71 ILE A O 1
ATOM 536 N N . GLU A 1 72 ? -19.727 -3.120 -5.274 1.00 87.19 72 GLU A N 1
ATOM 537 C CA . GLU A 1 72 ? -21.193 -3.109 -5.140 1.00 87.19 72 GLU A CA 1
ATOM 538 C C . GLU A 1 72 ? -21.857 -4.321 -5.815 1.00 87.19 72 GLU A C 1
ATOM 540 O O . GLU A 1 72 ? -22.837 -4.864 -5.307 1.00 87.19 72 GLU A O 1
ATOM 545 N N . LYS A 1 73 ? -21.298 -4.796 -6.937 1.00 89.81 73 LYS A N 1
ATOM 546 C CA . LYS A 1 73 ? -21.738 -6.025 -7.622 1.00 89.81 73 LYS A CA 1
ATOM 547 C C . LYS A 1 73 ? -21.225 -7.313 -6.964 1.00 89.81 73 LYS A C 1
ATOM 549 O O . LYS A 1 73 ? -21.533 -8.399 -7.451 1.00 89.81 73 LYS A O 1
ATOM 554 N N . GLY A 1 74 ? -20.412 -7.217 -5.911 1.00 88.56 74 GLY A N 1
ATOM 555 C CA . GLY A 1 74 ? -19.789 -8.358 -5.237 1.00 88.56 74 GLY A CA 1
ATOM 556 C C . GLY A 1 74 ? -18.709 -9.074 -6.058 1.00 88.56 74 GLY A C 1
ATOM 557 O O . GLY A 1 74 ? -18.333 -10.196 -5.716 1.00 88.56 74 GLY A O 1
ATOM 558 N N . LEU A 1 75 ? -18.218 -8.450 -7.137 1.00 91.38 75 LEU A N 1
ATOM 559 C CA . LEU A 1 75 ? -17.138 -8.967 -7.988 1.00 91.38 75 LEU A CA 1
ATOM 560 C C . LEU A 1 75 ? -15.753 -8.730 -7.372 1.00 91.38 75 LEU A C 1
ATOM 562 O O . LEU A 1 75 ? -14.810 -9.451 -7.688 1.00 91.38 75 LEU A O 1
ATOM 566 N N . LEU A 1 76 ? -15.638 -7.737 -6.487 1.00 90.31 76 LEU A N 1
ATOM 567 C CA . LEU A 1 76 ? -14.478 -7.505 -5.631 1.00 90.31 76 LEU A CA 1
ATOM 568 C C . LEU A 1 76 ? -14.923 -7.500 -4.169 1.00 90.31 76 LEU A C 1
ATOM 570 O O . LEU A 1 76 ? -15.930 -6.884 -3.836 1.00 90.31 76 LEU A O 1
ATOM 574 N N . LYS A 1 77 ? -14.157 -8.172 -3.306 1.00 89.69 77 LYS A N 1
ATOM 575 C CA . LYS A 1 77 ? -14.438 -8.299 -1.869 1.00 89.69 77 LYS A CA 1
ATOM 576 C C . LYS A 1 77 ? -13.239 -7.821 -1.045 1.00 89.69 77 LYS A C 1
ATOM 578 O O . LYS A 1 77 ? -12.455 -8.639 -0.560 1.00 89.69 77 LYS A O 1
ATOM 583 N N . PRO A 1 78 ? -13.009 -6.498 -0.942 1.00 88.31 78 PRO A N 1
ATOM 584 C CA . PRO A 1 78 ? -11.866 -5.952 -0.209 1.00 88.31 78 PRO A CA 1
ATOM 585 C C . PRO A 1 78 ? -11.905 -6.276 1.292 1.00 88.31 78 PRO A C 1
ATOM 587 O O . PRO A 1 78 ? -10.895 -6.140 1.976 1.00 88.31 78 PRO A O 1
ATOM 590 N N . GLU A 1 79 ? -13.039 -6.728 1.820 1.00 88.69 79 GLU A N 1
ATOM 591 C CA . GLU A 1 79 ? -13.199 -7.121 3.217 1.00 88.69 79 GLU A CA 1
ATOM 592 C C . GLU A 1 79 ? -12.366 -8.365 3.569 1.00 88.69 79 GLU A C 1
ATOM 594 O O . GLU A 1 79 ? -12.008 -8.542 4.727 1.00 88.69 79 GLU A O 1
ATOM 599 N N . GLU A 1 80 ? -11.974 -9.194 2.594 1.00 90.00 80 GLU A N 1
ATOM 600 C CA . GLU A 1 80 ? -11.207 -10.434 2.824 1.00 90.00 80 GLU A CA 1
ATOM 601 C C . GLU A 1 80 ? -9.818 -10.206 3.452 1.00 90.00 80 GLU A C 1
ATOM 603 O O . GLU A 1 80 ? -9.251 -11.093 4.104 1.00 90.00 80 GLU A O 1
ATOM 608 N N . ILE A 1 81 ? -9.247 -9.011 3.266 1.00 92.12 81 ILE A N 1
ATOM 609 C CA . ILE A 1 81 ? -7.972 -8.640 3.892 1.00 92.12 81 ILE A CA 1
ATOM 610 C C . ILE A 1 81 ? -8.148 -8.075 5.305 1.00 92.12 81 ILE A C 1
ATOM 612 O O . ILE A 1 81 ? -7.157 -7.974 6.031 1.00 92.12 81 ILE A O 1
ATOM 616 N N . VAL A 1 82 ? -9.372 -7.706 5.701 1.00 94.19 82 VAL A N 1
ATOM 617 C CA . VAL A 1 82 ? -9.677 -7.160 7.028 1.00 94.19 82 VAL A CA 1
ATOM 618 C C . VAL A 1 82 ? -9.587 -8.270 8.064 1.00 94.19 82 VAL A C 1
ATOM 620 O O . VAL A 1 82 ? -10.244 -9.299 7.963 1.00 94.19 82 VAL A O 1
ATOM 623 N N . THR A 1 83 ? -8.738 -8.062 9.065 1.00 95.81 83 THR A N 1
ATOM 624 C CA . THR A 1 83 ? -8.515 -9.019 10.159 1.00 95.81 83 THR A CA 1
ATOM 625 C C . THR A 1 83 ? -9.156 -8.564 11.459 1.00 95.81 83 THR A C 1
ATOM 627 O O . THR A 1 83 ? -9.549 -9.400 12.259 1.00 95.81 83 THR A O 1
ATOM 630 N N . HIS A 1 84 ? -9.281 -7.250 11.666 1.00 95.88 84 HIS A N 1
ATOM 631 C CA . HIS A 1 84 ? -9.764 -6.687 12.922 1.00 95.88 84 HIS A CA 1
ATOM 632 C C . HIS A 1 84 ? -10.778 -5.573 12.666 1.00 95.88 84 HIS A C 1
ATOM 634 O O . HIS A 1 84 ? -10.510 -4.637 11.908 1.00 95.88 84 HIS A O 1
ATOM 640 N N . TYR A 1 85 ? -11.915 -5.662 13.352 1.00 96.50 85 TYR A N 1
ATOM 641 C CA . TYR A 1 85 ? -12.887 -4.584 13.505 1.00 96.50 85 TYR A CA 1
ATOM 642 C C . TYR A 1 85 ? -12.860 -4.150 14.965 1.00 96.50 85 TYR A C 1
ATOM 644 O O . TYR A 1 85 ? -13.029 -4.986 15.850 1.00 96.50 85 TYR A O 1
ATOM 652 N N . MET A 1 86 ? -12.598 -2.873 15.226 1.00 97.31 86 MET A N 1
ATOM 653 C CA . MET A 1 86 ? -12.346 -2.383 16.583 1.00 97.31 86 MET A CA 1
ATOM 654 C C . MET A 1 86 ? -13.063 -1.049 16.825 1.00 97.31 86 MET A C 1
ATOM 656 O O . MET A 1 86 ? -13.196 -0.256 15.886 1.00 97.31 86 MET A O 1
ATOM 660 N N . PRO A 1 87 ? -13.500 -0.765 18.066 1.00 97.69 87 PRO A N 1
ATOM 661 C CA . PRO A 1 87 ? -13.859 0.585 18.490 1.00 97.69 87 PRO A CA 1
ATOM 662 C C . PRO A 1 87 ? -12.744 1.590 18.196 1.00 97.69 87 PRO A C 1
ATOM 664 O O . PRO A 1 87 ? -11.558 1.254 18.250 1.00 97.69 87 PRO A O 1
ATOM 667 N N . PHE A 1 88 ? -13.107 2.841 17.912 1.00 97.44 88 PHE A N 1
ATOM 668 C CA . PHE A 1 88 ? -12.118 3.899 17.682 1.00 97.44 88 PHE A CA 1
ATOM 669 C C . PHE A 1 88 ? -11.249 4.157 18.923 1.00 97.44 88 PHE A C 1
ATOM 671 O O . PHE A 1 88 ? -10.061 4.448 18.807 1.00 97.44 88 PHE A O 1
ATOM 678 N N . GLU A 1 89 ? -11.815 3.973 20.112 1.00 97.00 89 GLU A N 1
ATOM 679 C CA . GLU A 1 89 ? -11.152 4.090 21.409 1.00 97.00 89 GLU A CA 1
ATOM 680 C C . GLU A 1 89 ? -9.991 3.089 21.566 1.00 97.00 89 GLU A C 1
ATOM 682 O O . GLU A 1 89 ? -9.044 3.354 22.304 1.00 97.00 89 GLU A O 1
ATOM 687 N N . GLU A 1 90 ? -10.008 1.976 20.824 1.00 97.25 90 GLU A N 1
ATOM 688 C CA . GLU A 1 90 ? -8.932 0.978 20.808 1.00 97.25 90 GLU A CA 1
ATOM 689 C C . GLU A 1 90 ? -7.865 1.234 19.726 1.00 97.25 90 GLU A C 1
ATOM 691 O O . GLU A 1 90 ? -6.999 0.387 19.496 1.00 97.25 90 GLU A O 1
ATOM 696 N N . ALA A 1 91 ? -7.869 2.400 19.066 1.00 97.25 91 ALA A N 1
ATOM 697 C CA . ALA A 1 91 ? -6.917 2.717 17.999 1.00 97.25 91 ALA A CA 1
ATOM 698 C C . ALA A 1 91 ? -5.453 2.474 18.402 1.00 97.25 91 ALA A C 1
ATOM 700 O O . ALA A 1 91 ? -4.695 1.903 17.620 1.00 97.25 91 ALA A O 1
ATOM 701 N N . ALA A 1 92 ? -5.061 2.855 19.624 1.00 97.81 92 ALA A N 1
ATOM 702 C CA . ALA A 1 92 ? -3.694 2.674 20.117 1.00 97.81 92 ALA A CA 1
ATOM 703 C C . ALA A 1 92 ? -3.266 1.196 20.117 1.00 97.81 92 ALA A C 1
ATOM 705 O O . ALA A 1 92 ? -2.197 0.866 19.604 1.00 97.81 92 ALA A O 1
ATOM 706 N N . ARG A 1 93 ? -4.139 0.303 20.600 1.00 96.69 93 ARG A N 1
ATOM 707 C CA . ARG A 1 93 ? -3.927 -1.149 20.543 1.00 96.69 93 ARG A CA 1
ATOM 708 C C . ARG A 1 93 ? -3.854 -1.631 19.094 1.00 96.69 93 ARG A C 1
ATOM 710 O O . ARG A 1 93 ? -2.978 -2.419 18.761 1.00 96.69 93 ARG A O 1
ATOM 717 N N . GLY A 1 94 ? -4.738 -1.134 18.225 1.00 96.88 94 GLY A N 1
ATOM 718 C CA . GLY A 1 94 ? -4.738 -1.468 16.797 1.00 96.88 94 GLY A CA 1
ATOM 719 C C . GLY A 1 94 ? -3.408 -1.147 16.103 1.00 96.88 94 GLY A C 1
ATOM 720 O O . GLY A 1 94 ? -2.911 -1.951 15.313 1.00 96.88 94 GLY A O 1
ATOM 721 N N . TYR A 1 95 ? -2.802 -0.001 16.426 1.00 97.38 95 TYR A N 1
ATOM 722 C CA . TYR A 1 95 ? -1.459 0.350 15.954 1.00 97.38 95 TYR A CA 1
ATOM 723 C C . TYR A 1 95 ? -0.378 -0.563 16.543 1.00 97.38 95 TYR A C 1
ATOM 725 O O . TYR A 1 95 ? 0.493 -1.009 15.798 1.00 97.38 95 TYR A O 1
ATOM 733 N N . GLU A 1 96 ? -0.452 -0.878 17.838 1.00 97.62 96 GLU A N 1
ATOM 734 C CA . GLU A 1 96 ? 0.511 -1.749 18.520 1.00 97.62 96 GLU A CA 1
ATOM 735 C C . GLU A 1 96 ? 0.562 -3.154 17.902 1.00 97.62 96 GLU A C 1
ATOM 737 O O . GLU A 1 96 ? 1.641 -3.607 17.513 1.00 97.62 96 GLU A O 1
ATOM 742 N N . ILE A 1 97 ? -0.588 -3.819 17.734 1.00 97.31 97 ILE A N 1
ATOM 743 C CA . ILE A 1 97 ? -0.633 -5.173 17.158 1.00 97.31 97 ILE A CA 1
ATOM 744 C C . ILE A 1 97 ? -0.165 -5.185 15.697 1.00 97.31 97 ILE A C 1
ATOM 746 O O . ILE A 1 97 ? 0.491 -6.131 15.259 1.00 97.31 97 ILE A O 1
ATOM 750 N N . PHE A 1 98 ? -0.447 -4.120 14.937 1.00 96.81 98 PHE A N 1
ATOM 751 C CA . PHE A 1 98 ? -0.003 -3.992 13.549 1.00 96.81 98 PHE A CA 1
ATOM 752 C C . PHE A 1 98 ? 1.515 -3.794 13.455 1.00 96.81 98 PHE A C 1
ATOM 754 O O . PHE A 1 98 ? 2.177 -4.442 12.643 1.00 96.81 98 PHE A O 1
ATOM 761 N N . GLU A 1 99 ? 2.085 -2.931 14.300 1.00 95.50 99 GLU A N 1
ATOM 762 C CA . GLU A 1 99 ? 3.527 -2.681 14.345 1.00 95.50 99 GLU A CA 1
ATOM 763 C C . GLU A 1 99 ? 4.302 -3.927 14.792 1.00 95.50 99 GLU A C 1
ATOM 765 O O . GLU A 1 99 ? 5.284 -4.312 14.147 1.00 95.50 99 GLU A O 1
ATOM 770 N N . LYS A 1 100 ? 3.834 -4.589 15.858 1.00 96.25 100 LYS A N 1
ATOM 771 C CA . LYS A 1 100 ? 4.449 -5.804 16.412 1.00 96.25 100 LYS A CA 1
ATOM 772 C C . LYS A 1 100 ? 4.180 -7.062 15.585 1.00 96.25 100 LYS A C 1
ATOM 774 O O . LYS A 1 100 ? 4.848 -8.071 15.803 1.00 96.25 100 LYS A O 1
ATOM 779 N N . ARG A 1 101 ? 3.278 -6.987 14.595 1.00 94.00 101 ARG A N 1
ATOM 780 C CA . ARG A 1 101 ? 2.833 -8.114 13.751 1.00 94.00 101 ARG A CA 1
ATOM 781 C C . ARG A 1 101 ? 2.242 -9.257 14.577 1.00 94.00 101 ARG A C 1
ATOM 783 O O . ARG A 1 101 ? 2.514 -10.427 14.322 1.00 94.00 101 ARG A O 1
ATOM 790 N N . GLU A 1 102 ? 1.460 -8.896 15.580 1.00 95.69 102 GLU A N 1
ATOM 791 C CA . GLU A 1 102 ? 0.750 -9.826 16.452 1.00 95.69 102 GLU A CA 1
ATOM 792 C C . GLU A 1 102 ? -0.650 -10.114 15.892 1.00 95.69 102 GLU A C 1
ATOM 794 O O . GLU A 1 102 ? -1.135 -9.419 14.996 1.00 95.69 102 GLU A O 1
ATOM 799 N N . GLU A 1 103 ? -1.294 -11.164 16.406 1.00 94.88 103 GLU A N 1
ATOM 800 C CA . GLU A 1 103 ? -2.684 -11.522 16.072 1.00 94.88 103 GLU A CA 1
ATOM 801 C C . GLU A 1 103 ? -2.941 -11.712 14.559 1.00 94.88 103 GLU A C 1
ATOM 803 O O . GLU A 1 103 ? -4.052 -11.501 14.079 1.00 94.88 103 GLU A O 1
ATOM 808 N N . GLU A 1 104 ? -1.912 -12.076 13.777 1.00 95.44 104 GLU A N 1
ATOM 809 C CA . GLU A 1 104 ? -1.985 -12.148 12.306 1.00 95.44 104 GLU A CA 1
ATOM 810 C C . GLU A 1 104 ? -2.579 -10.862 11.680 1.00 95.44 104 GLU A C 1
ATOM 812 O O . GLU A 1 104 ? -3.281 -10.896 10.665 1.00 95.44 104 GLU A O 1
ATOM 817 N N . CYS A 1 105 ? -2.326 -9.701 12.302 1.00 95.69 105 CYS A N 1
ATOM 818 C CA . CYS A 1 105 ? -2.941 -8.436 11.923 1.00 95.69 105 CYS A CA 1
ATOM 819 C C . CYS A 1 105 ? -2.488 -7.975 10.527 1.00 95.69 105 CYS A C 1
ATOM 821 O O . CYS A 1 105 ? -1.317 -7.670 10.295 1.00 95.69 105 CYS A O 1
ATOM 823 N N . ARG A 1 106 ? -3.444 -7.883 9.589 1.00 94.94 106 ARG A N 1
ATOM 824 C CA . ARG A 1 106 ? -3.219 -7.414 8.206 1.00 94.94 106 ARG A CA 1
ATOM 825 C C . ARG A 1 106 ? -3.870 -6.061 7.943 1.00 94.94 106 ARG A C 1
ATOM 827 O O . ARG A 1 106 ? -3.251 -5.180 7.348 1.00 94.94 106 ARG A O 1
ATOM 834 N N . LYS A 1 107 ? -5.122 -5.890 8.375 1.00 95.69 107 LYS A N 1
ATOM 835 C CA . LYS A 1 107 ? -5.896 -4.657 8.190 1.00 95.69 107 LYS A CA 1
ATOM 836 C C . LYS A 1 107 ? -6.881 -4.479 9.342 1.00 95.69 107 LYS A C 1
ATOM 838 O O . LYS A 1 107 ? -7.695 -5.361 9.615 1.00 95.69 107 LYS A O 1
ATOM 843 N N . VAL A 1 108 ? -6.803 -3.314 9.979 1.00 96.38 108 VAL A N 1
ATOM 844 C CA . VAL A 1 108 ? -7.714 -2.868 11.039 1.00 96.38 108 VAL A CA 1
ATOM 845 C C . VAL A 1 108 ? -8.713 -1.872 10.454 1.00 96.38 108 VAL A C 1
ATOM 847 O O . VAL A 1 108 ? -8.326 -0.975 9.697 1.00 96.38 108 VAL A O 1
ATOM 850 N N . ILE A 1 109 ? -9.986 -2.026 10.810 1.00 96.00 109 ILE A N 1
ATOM 851 C CA . ILE A 1 109 ? -11.045 -1.042 10.583 1.00 96.00 109 ILE A CA 1
ATOM 852 C C . ILE A 1 109 ? -11.484 -0.507 11.946 1.00 96.00 109 ILE A C 1
ATOM 854 O O . ILE A 1 109 ? -11.993 -1.257 12.779 1.00 96.00 109 ILE A O 1
ATOM 858 N N . LEU A 1 110 ? -11.268 0.790 12.162 1.00 96.88 110 LEU A N 1
ATOM 859 C CA . LEU A 1 110 ? -11.707 1.495 13.363 1.00 96.88 110 LEU A CA 1
ATOM 860 C C . LEU A 1 110 ? -13.106 2.057 13.129 1.00 96.88 110 LEU A C 1
ATOM 862 O O . LEU A 1 110 ? -13.329 2.764 12.145 1.00 96.88 110 LEU A O 1
ATOM 866 N N . VAL A 1 111 ? -14.034 1.743 14.029 1.00 96.44 111 VAL A N 1
ATOM 867 C CA . VAL A 1 111 ? -15.447 2.103 13.904 1.00 96.44 111 VAL A CA 1
ATOM 868 C C . VAL A 1 111 ? -15.817 3.087 15.014 1.00 96.44 111 VAL A C 1
ATOM 870 O O . VAL A 1 111 ? -15.914 2.689 16.178 1.00 96.44 111 VAL A O 1
ATOM 873 N N . PRO A 1 112 ? -16.020 4.376 14.686 1.00 95.50 112 PRO A N 1
ATOM 874 C CA . PRO A 1 112 ? -16.453 5.369 15.662 1.00 95.50 112 PRO A CA 1
ATOM 875 C C . PRO A 1 112 ? -17.799 4.998 16.297 1.00 95.50 112 PRO A C 1
ATOM 877 O O . PRO A 1 112 ? -18.738 4.624 15.595 1.00 95.50 112 PRO A O 1
ATOM 880 N N . GLY A 1 113 ? -17.899 5.119 17.624 1.00 93.81 113 GLY A N 1
ATOM 881 C CA . GLY A 1 113 ? -19.134 4.870 18.377 1.00 93.81 113 GLY A CA 1
ATOM 882 C C . GLY A 1 113 ? -19.478 3.394 18.619 1.00 93.81 113 GLY A C 1
ATOM 883 O O . GLY A 1 113 ? -20.486 3.112 19.269 1.00 93.81 113 GLY A O 1
ATOM 884 N N . ALA A 1 114 ? -18.668 2.446 18.136 1.00 95.44 114 ALA A N 1
ATOM 885 C CA . ALA A 1 114 ? -18.808 1.040 18.507 1.00 95.44 114 ALA A CA 1
ATOM 886 C C . ALA A 1 114 ? -18.322 0.811 19.947 1.00 95.44 114 ALA A C 1
ATOM 888 O O . ALA A 1 114 ? -17.318 1.375 20.359 1.00 95.44 114 ALA A O 1
ATOM 889 N N . GLN A 1 115 ? -19.015 -0.040 20.708 1.00 94.75 115 GLN A N 1
ATOM 890 C CA . GLN A 1 115 ? -18.660 -0.332 22.109 1.00 94.75 115 GLN A CA 1
ATOM 891 C C . GLN A 1 115 ? -17.843 -1.621 22.289 1.00 94.75 115 GLN A C 1
ATOM 893 O O . GLN A 1 115 ? -17.319 -1.866 23.371 1.00 94.75 115 GLN A O 1
ATOM 898 N N . SER A 1 116 ? -17.757 -2.462 21.256 1.00 95.56 116 SER A N 1
ATOM 899 C CA . SER A 1 116 ? -16.990 -3.713 21.256 1.00 95.56 116 SER A CA 1
ATOM 900 C C . SER A 1 116 ? -16.561 -4.086 19.835 1.00 95.56 116 SER A C 1
ATOM 902 O O . SER A 1 116 ? -17.061 -3.510 18.863 1.00 95.56 116 SER A O 1
ATOM 904 N N . ALA A 1 117 ? -15.666 -5.067 19.698 1.00 93.62 117 ALA A N 1
ATOM 905 C CA . ALA A 1 117 ? -15.239 -5.591 18.400 1.00 93.62 117 ALA A CA 1
ATOM 906 C C . ALA A 1 117 ? -16.404 -6.216 17.607 1.00 93.62 117 ALA A C 1
ATOM 908 O O . ALA A 1 117 ? -16.553 -5.964 16.411 1.00 93.62 117 ALA A O 1
ATOM 909 N N . GLU A 1 118 ? -17.293 -6.960 18.271 1.00 94.31 118 GLU A N 1
ATOM 910 C CA . GLU A 1 118 ? -18.486 -7.551 17.649 1.00 94.31 118 GLU A CA 1
ATOM 911 C C . GLU A 1 118 ? -19.455 -6.464 17.175 1.00 94.31 118 GLU A C 1
ATOM 913 O O . GLU A 1 118 ? -20.013 -6.550 16.078 1.00 94.31 118 GLU A O 1
ATOM 918 N N . ALA A 1 119 ? -19.636 -5.413 17.984 1.00 93.62 119 ALA A N 1
ATOM 919 C CA . ALA A 1 119 ? -20.444 -4.260 17.608 1.00 93.62 119 ALA A CA 1
ATOM 920 C C . ALA A 1 119 ? -19.829 -3.513 16.413 1.00 93.62 119 ALA A C 1
ATOM 922 O O . ALA A 1 119 ? -20.556 -3.153 15.487 1.00 93.62 119 ALA A O 1
ATOM 923 N N . ALA A 1 120 ? -18.503 -3.336 16.399 1.00 93.94 120 ALA A N 1
ATOM 924 C CA . ALA A 1 120 ? -17.769 -2.719 15.298 1.00 93.94 120 ALA A CA 1
ATOM 925 C C . ALA A 1 120 ? -17.938 -3.519 14.001 1.00 93.94 120 ALA A C 1
ATOM 927 O O . ALA A 1 120 ? -18.320 -2.955 12.977 1.00 93.94 120 ALA A O 1
ATOM 928 N N . GLN A 1 121 ? -17.736 -4.838 14.051 1.00 93.12 121 GLN A N 1
ATOM 929 C CA . GLN A 1 121 ? -17.910 -5.713 12.894 1.00 93.12 121 GLN A CA 1
ATOM 930 C C . GLN A 1 121 ? -19.345 -5.663 12.369 1.00 93.12 121 GLN A C 1
ATOM 932 O O . GLN A 1 121 ? -19.555 -5.495 11.167 1.00 93.12 121 GLN A O 1
ATOM 937 N N . LYS A 1 122 ? -20.344 -5.762 13.253 1.00 90.75 122 LYS A N 1
ATOM 938 C CA . LYS A 1 122 ? -21.759 -5.716 12.867 1.00 90.75 122 LYS A CA 1
ATOM 939 C C . LYS A 1 122 ? -22.149 -4.376 12.239 1.00 90.75 122 LYS A C 1
ATOM 941 O O . LYS A 1 122 ? -22.944 -4.370 11.308 1.00 90.75 122 LYS A O 1
ATOM 946 N N . ALA A 1 123 ? -21.600 -3.264 12.729 1.00 88.06 123 ALA A N 1
ATOM 947 C CA . ALA A 1 123 ? -21.913 -1.926 12.228 1.00 88.06 123 ALA A CA 1
ATOM 948 C C . ALA A 1 123 ? -21.441 -1.690 10.786 1.00 88.06 123 ALA A C 1
ATOM 950 O O . ALA A 1 123 ? -22.050 -0.893 10.076 1.00 88.06 123 ALA A O 1
ATOM 951 N N . VAL A 1 124 ? -20.376 -2.373 10.352 1.00 85.50 124 VAL A N 1
ATOM 952 C CA . VAL A 1 124 ? -19.805 -2.192 9.006 1.00 85.50 124 VAL A CA 1
ATOM 953 C C . VAL A 1 124 ? -20.082 -3.347 8.047 1.00 85.50 124 VAL A C 1
ATOM 955 O O . VAL A 1 124 ? -19.977 -3.181 6.832 1.00 85.50 124 VAL A O 1
ATOM 958 N N . SER A 1 125 ? -20.462 -4.514 8.567 1.00 80.19 125 SER A N 1
ATOM 959 C CA . SER A 1 125 ? -20.803 -5.678 7.749 1.00 80.19 125 SER A CA 1
ATOM 960 C C . SER A 1 125 ? -22.080 -5.423 6.952 1.00 80.19 125 SER A C 1
ATOM 962 O O . SER A 1 125 ? -23.140 -5.180 7.525 1.00 80.19 125 SER A O 1
ATOM 964 N N . GLY A 1 126 ? -21.989 -5.510 5.624 1.00 68.62 126 GLY A N 1
ATOM 965 C CA . GLY A 1 126 ? -23.133 -5.298 4.733 1.00 68.62 126 GLY A CA 1
ATOM 966 C C . GLY A 1 126 ? -23.495 -3.829 4.502 1.00 68.62 126 GLY A C 1
ATOM 967 O O . GLY A 1 126 ? -24.553 -3.560 3.935 1.00 68.62 126 GLY A O 1
ATOM 968 N N . LEU A 1 127 ? -22.635 -2.881 4.901 1.00 67.50 127 LEU A N 1
ATOM 969 C CA . LEU A 1 127 ? -22.770 -1.500 4.447 1.00 67.50 127 LEU A CA 1
ATOM 970 C C . LEU A 1 127 ? -22.617 -1.451 2.927 1.00 67.50 127 LEU A C 1
ATOM 972 O O . LEU A 1 127 ? -21.580 -1.816 2.377 1.00 67.50 127 LEU A O 1
ATOM 976 N N . VAL A 1 128 ? -23.659 -0.970 2.258 1.00 60.78 128 VAL A N 1
ATOM 977 C CA . VAL A 1 128 ? -23.614 -0.635 0.837 1.00 60.78 128 VAL A CA 1
ATOM 978 C C . VAL A 1 128 ? -23.304 0.851 0.740 1.00 60.78 128 VAL A C 1
ATOM 980 O O . VAL A 1 128 ? -23.881 1.655 1.475 1.00 60.78 128 VAL A O 1
ATOM 983 N N . ASN A 1 129 ? -22.370 1.219 -0.133 1.00 59.22 129 ASN A N 1
ATOM 984 C CA . ASN A 1 129 ? -22.032 2.615 -0.366 1.00 59.22 129 ASN A CA 1
ATOM 985 C C . ASN A 1 129 ? -23.301 3.403 -0.745 1.00 59.22 129 ASN A C 1
ATOM 987 O O . ASN A 1 129 ? -23.926 3.139 -1.768 1.00 59.22 129 ASN A O 1
ATOM 991 N N . ALA A 1 130 ? -23.683 4.372 0.090 1.00 53.28 130 ALA A N 1
ATOM 992 C CA . ALA A 1 130 ? -24.876 5.191 -0.127 1.00 53.28 130 ALA A CA 1
ATOM 993 C C . ALA A 1 130 ? -24.714 6.196 -1.286 1.00 53.28 130 ALA A C 1
ATOM 995 O O . ALA A 1 130 ? -25.694 6.806 -1.704 1.00 53.28 130 ALA A O 1
ATOM 996 N N . MET A 1 131 ? -23.492 6.354 -1.811 1.00 51.94 131 MET A N 1
ATOM 997 C CA . MET A 1 131 ? -23.159 7.223 -2.941 1.00 51.94 131 MET A CA 1
ATOM 998 C C . MET A 1 131 ? -22.569 6.395 -4.099 1.00 51.94 131 MET A C 1
ATOM 1000 O O . MET A 1 131 ? -21.356 6.460 -4.338 1.00 51.94 131 MET A O 1
ATOM 1004 N N . PRO A 1 132 ? -23.386 5.597 -4.814 1.00 52.25 132 PRO A N 1
ATOM 1005 C CA . PRO A 1 132 ? -22.909 4.844 -5.964 1.00 52.25 132 PRO A CA 1
ATOM 1006 C C . PRO A 1 132 ? -22.468 5.806 -7.069 1.00 52.25 132 PRO A C 1
ATOM 1008 O O . PRO A 1 132 ? -23.254 6.619 -7.552 1.00 52.25 132 PRO A O 1
ATOM 1011 N N . GLY A 1 133 ? -21.199 5.716 -7.469 1.00 55.12 133 GLY A N 1
ATOM 1012 C CA . GLY A 1 133 ? -20.710 6.310 -8.715 1.00 55.12 133 GLY A CA 1
ATOM 1013 C C . GLY A 1 133 ? -20.784 7.835 -8.825 1.00 55.12 133 GLY A C 1
ATOM 1014 O O . GLY A 1 133 ? -20.988 8.331 -9.929 1.00 55.12 133 GLY A O 1
ATOM 1015 N N . GLY A 1 134 ? -20.610 8.586 -7.731 1.00 42.59 134 GLY A N 1
ATOM 1016 C CA . GLY A 1 134 ? -20.457 10.041 -7.821 1.00 42.59 134 GLY A CA 1
ATOM 1017 C C . GLY A 1 134 ? -19.325 10.405 -8.786 1.00 42.59 134 GLY A C 1
ATOM 1018 O O . GLY A 1 134 ? -18.158 10.141 -8.494 1.00 42.59 134 GLY A O 1
ATOM 1019 N N . THR A 1 135 ? -19.680 10.969 -9.942 1.00 40.16 135 THR A N 1
ATOM 1020 C CA . THR A 1 135 ? -18.735 11.513 -10.916 1.00 40.16 135 THR A CA 1
ATOM 1021 C C . THR A 1 135 ? -17.928 12.605 -10.225 1.00 40.16 135 THR A C 1
ATOM 1023 O O . THR A 1 135 ? -18.502 13.584 -9.744 1.00 40.16 135 THR A O 1
ATOM 1026 N N . ILE A 1 136 ? -16.615 12.420 -10.150 1.00 43.12 136 ILE A N 1
ATOM 1027 C CA . ILE A 1 136 ? -15.671 13.511 -9.901 1.00 43.12 136 ILE A CA 1
ATOM 1028 C C . ILE A 1 136 ? -15.223 14.013 -11.265 1.00 43.12 136 ILE A C 1
ATOM 1030 O O . ILE A 1 136 ? -14.923 13.143 -12.116 1.00 43.12 136 ILE A O 1
#
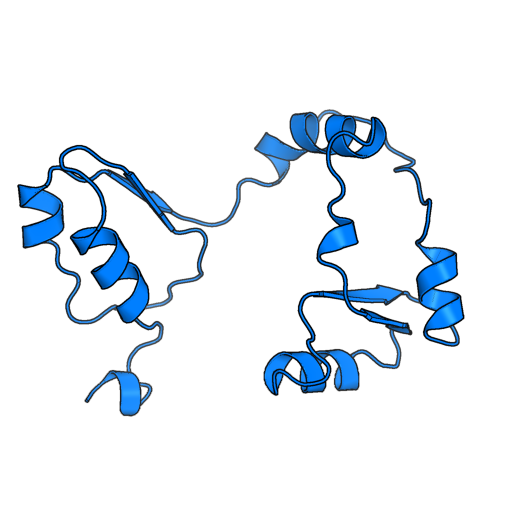
pLDDT: mean 86.24, std 15.27, range [40.16, 98.19]

Foldseek 3Di:
DCVVVVVAQDECPVVVVQLVPAAQCEEDEEQDDGDDDYPPPVVVSCVVSVYHYHYDHDPCLVCVLPVLVCVLVVVDDPCVQQQFFFELVCVVVLVVCVVVCHPVGRDYDYAYPQPGRVSRCVVPPPDRPPDRRDDD

Organism: NCBI:txid1393582

Secondary structure (DSSP, 8-state):
-TGGGT--SS--HHHHHHHHHSPTT-EEEE-S---S--TT--HHHHHHTT-EEEESS--HHHHHHHHHHHHHTTS--GGGG--EEEEGGGHHHHHHHHHHT-TT---EEEETT-SSHHHHHHHHTTPPPSSTT---